Protein AF-A0A6A0AAL6-F1 (afdb_monomer)

InterPro domains:
  IPR002081 Cryptochrome/DNA photolyase class 1 [PTHR11455] (23-142)
  IPR036134 Cryptochrome/DNA photolyase, FAD-binding domain-like superfamily [SSF48173] (30-142)

Structure (mmCIF, N/CA/C/O backbone):
data_AF-A0A6A0AAL6-F1
#
_entry.id   AF-A0A6A0AAL6-F1
#
loop_
_atom_site.group_PDB
_atom_site.id
_atom_site.type_symbol
_atom_site.label_atom_id
_atom_site.label_alt_id
_atom_site.label_comp_id
_atom_site.label_asym_id
_atom_site.label_entity_id
_atom_site.label_seq_id
_atom_site.pdbx_PDB_ins_code
_atom_site.Cartn_x
_atom_site.Cartn_y
_atom_site.Cartn_z
_atom_site.occupancy
_atom_site.B_iso_or_equiv
_atom_site.auth_seq_id
_atom_site.auth_comp_id
_atom_site.auth_asym_id
_atom_site.auth_atom_id
_atom_site.pdbx_PDB_model_num
ATOM 1 N N . LEU A 1 1 ?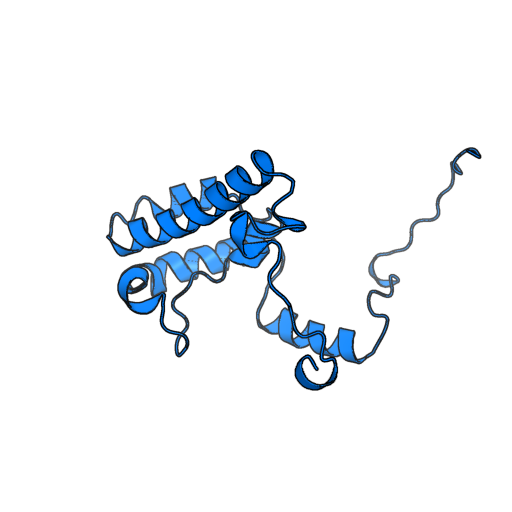 39.805 11.790 -6.075 1.00 61.19 1 LEU A N 1
ATOM 2 C CA . LEU A 1 1 ? 38.652 12.714 -6.169 1.00 61.19 1 LEU A CA 1
ATOM 3 C C . LEU A 1 1 ? 39.117 14.084 -5.698 1.00 61.19 1 LEU A C 1
ATOM 5 O O . LEU A 1 1 ? 39.902 14.106 -4.753 1.00 61.19 1 LEU A O 1
ATOM 9 N N . PRO A 1 2 ? 38.724 15.187 -6.355 1.00 72.94 2 PRO A N 1
ATOM 10 C CA . PRO A 1 2 ? 39.024 16.525 -5.852 1.00 72.94 2 PRO A CA 1
ATOM 11 C C . PRO A 1 2 ? 38.387 16.735 -4.463 1.00 72.94 2 PRO A C 1
ATOM 13 O O . PRO A 1 2 ? 37.376 16.090 -4.164 1.00 72.94 2 PRO A O 1
ATOM 16 N N . PRO A 1 3 ? 38.973 17.589 -3.603 1.00 82.00 3 PRO A N 1
ATOM 17 C CA . PRO A 1 3 ? 38.412 17.885 -2.290 1.00 82.00 3 PRO A CA 1
ATOM 18 C C . PRO A 1 3 ? 37.042 18.555 -2.439 1.00 82.00 3 PRO A C 1
ATOM 20 O O . PRO A 1 3 ? 36.870 19.462 -3.253 1.00 82.00 3 PRO A O 1
ATOM 23 N N . VAL A 1 4 ? 36.062 18.093 -1.660 1.00 81.56 4 VAL A N 1
ATOM 24 C CA . VAL A 1 4 ? 34.729 18.708 -1.601 1.00 81.56 4 VAL A CA 1
ATOM 25 C C . VAL A 1 4 ? 34.876 20.114 -1.013 1.00 81.56 4 VAL A C 1
ATOM 27 O O . VAL A 1 4 ? 35.557 20.288 -0.003 1.00 81.56 4 VAL A O 1
ATOM 30 N N . SER A 1 5 ? 34.268 21.116 -1.658 1.00 82.62 5 SER A N 1
ATOM 31 C CA 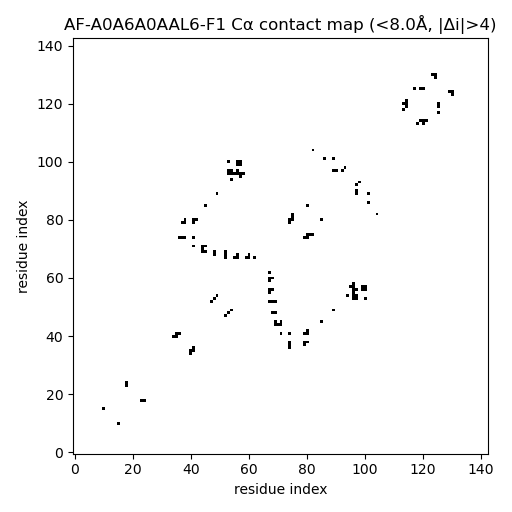. SER A 1 5 ? 34.265 22.500 -1.165 1.00 82.62 5 SER A CA 1
ATOM 32 C C . SER A 1 5 ? 33.698 22.559 0.255 1.00 82.62 5 SER A C 1
ATOM 34 O O . SER A 1 5 ? 32.634 22.004 0.518 1.00 82.62 5 SER A O 1
ATOM 36 N N . LEU A 1 6 ? 34.393 23.255 1.159 1.00 82.94 6 LEU A N 1
ATOM 37 C CA . LEU A 1 6 ? 33.930 23.475 2.535 1.00 82.94 6 LEU A CA 1
ATOM 38 C C . LEU A 1 6 ? 32.773 24.482 2.610 1.00 82.94 6 LEU A C 1
ATOM 40 O O . LEU A 1 6 ? 32.024 24.474 3.581 1.00 82.94 6 LEU A O 1
ATOM 44 N N . ASN A 1 7 ? 32.612 25.311 1.575 1.00 81.88 7 ASN A N 1
ATOM 45 C CA . ASN A 1 7 ? 31.498 26.239 1.440 1.00 81.88 7 ASN A CA 1
ATOM 46 C C . ASN A 1 7 ? 30.557 25.714 0.357 1.00 81.88 7 ASN A C 1
ATOM 48 O O . ASN A 1 7 ? 30.908 25.696 -0.827 1.00 81.88 7 ASN A O 1
ATOM 52 N N . ILE A 1 8 ? 29.387 25.251 0.787 1.00 82.31 8 ILE A N 1
ATOM 53 C CA . ILE A 1 8 ? 28.270 24.878 -0.076 1.00 82.31 8 ILE A CA 1
ATOM 54 C C . ILE A 1 8 ? 27.151 25.864 0.237 1.00 82.31 8 ILE A C 1
ATOM 56 O O . ILE A 1 8 ? 26.665 25.906 1.368 1.00 82.31 8 ILE A O 1
ATOM 60 N N . ASP A 1 9 ? 26.756 26.656 -0.755 1.00 82.00 9 ASP A N 1
ATOM 61 C CA . ASP A 1 9 ? 25.623 27.565 -0.616 1.00 82.00 9 ASP A CA 1
ATOM 62 C C . ASP A 1 9 ? 24.326 26.754 -0.496 1.00 82.00 9 ASP A C 1
ATOM 64 O O . ASP A 1 9 ? 24.049 25.864 -1.306 1.00 82.00 9 ASP A O 1
ATOM 68 N N . SER A 1 10 ? 23.525 27.036 0.533 1.00 83.06 10 SER A N 1
ATOM 69 C CA . SER A 1 10 ? 22.215 26.408 0.694 1.00 83.06 10 SER A CA 1
ATOM 70 C C . SER A 1 10 ? 21.169 27.139 -0.146 1.00 83.06 10 SER A C 1
ATOM 72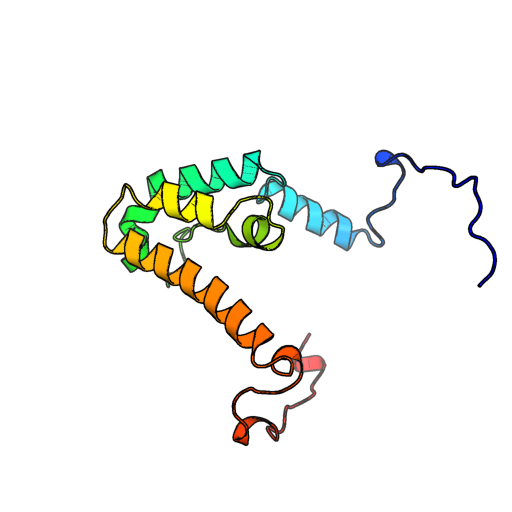 O O . SER A 1 10 ? 21.120 28.368 -0.201 1.00 83.06 10 SER A O 1
ATOM 74 N N . THR A 1 11 ? 20.303 26.371 -0.807 1.00 84.38 11 THR A N 1
ATOM 75 C CA . THR A 1 11 ? 19.142 26.919 -1.515 1.00 84.38 11 THR A CA 1
ATOM 76 C C . THR A 1 11 ? 17.907 26.769 -0.621 1.00 84.38 11 THR A C 1
ATOM 78 O O . THR A 1 11 ? 17.644 25.654 -0.163 1.00 84.38 11 THR A O 1
ATOM 81 N N . PRO A 1 12 ? 17.152 27.851 -0.344 1.00 87.50 12 PRO A N 1
ATOM 82 C CA . PRO A 1 12 ? 15.873 27.771 0.360 1.00 87.50 12 PRO A CA 1
ATOM 83 C C . PRO A 1 12 ? 14.896 26.853 -0.375 1.00 87.50 12 PRO A C 1
ATOM 85 O O . PRO A 1 12 ? 14.861 26.854 -1.607 1.00 87.50 12 PRO A O 1
ATOM 88 N N . LEU A 1 13 ? 14.087 26.097 0.369 1.00 80.69 13 LEU A N 1
ATOM 89 C CA . LEU A 1 13 ? 13.186 25.082 -0.185 1.00 80.69 13 LEU A CA 1
ATOM 90 C C . LEU A 1 13 ? 12.204 25.666 -1.212 1.00 80.69 13 LEU A C 1
ATOM 92 O O . LEU A 1 13 ? 11.869 25.013 -2.195 1.00 80.69 13 LEU A O 1
ATOM 96 N N . GLU A 1 14 ? 11.785 26.913 -0.998 1.00 83.44 14 GLU A N 1
ATOM 97 C CA . GLU A 1 14 ? 10.837 27.648 -1.836 1.00 83.44 14 GLU A CA 1
ATOM 98 C C . GLU A 1 14 ? 11.418 28.022 -3.203 1.00 83.44 14 GLU A C 1
ATOM 100 O O . GLU A 1 14 ? 10.670 28.295 -4.136 1.00 83.44 14 GLU A O 1
ATOM 105 N N . LYS A 1 15 ? 12.751 28.065 -3.321 1.00 83.31 15 LYS A N 1
ATOM 106 C CA . LYS A 1 15 ? 13.457 28.380 -4.570 1.00 83.31 15 LYS A CA 1
ATOM 107 C C . LYS A 1 15 ? 13.841 27.137 -5.366 1.00 83.31 15 LYS A C 1
ATOM 109 O O . LYS A 1 15 ? 14.396 27.272 -6.453 1.00 83.31 15 LYS A O 1
ATOM 114 N N . VAL A 1 16 ? 13.602 25.946 -4.821 1.00 84.81 16 VAL A N 1
ATOM 115 C CA . VAL A 1 16 ? 13.853 24.699 -5.538 1.00 84.81 16 VAL A CA 1
ATOM 116 C C . VAL A 1 16 ? 12.724 24.500 -6.538 1.00 84.81 16 VAL A C 1
ATOM 118 O O . VAL A 1 16 ? 11.566 24.360 -6.150 1.00 84.81 16 VAL A O 1
ATOM 121 N N . ASP A 1 17 ? 13.071 24.488 -7.822 1.00 80.94 17 ASP A N 1
ATOM 122 C CA . ASP A 1 17 ? 12.137 24.079 -8.859 1.00 80.94 17 ASP A CA 1
ATOM 123 C C . ASP A 1 17 ? 12.012 22.553 -8.849 1.00 80.94 17 ASP A C 1
ATOM 125 O O . ASP A 1 17 ? 12.928 21.819 -9.233 1.00 80.94 17 ASP A O 1
ATOM 129 N N . TRP A 1 18 ? 10.887 22.076 -8.324 1.00 79.44 18 TRP A N 1
ATOM 130 C CA . TRP A 1 18 ? 10.582 20.652 -8.224 1.00 79.44 18 TRP A CA 1
ATOM 131 C C . TRP A 1 18 ? 10.015 20.080 -9.527 1.00 79.44 18 TRP A C 1
ATOM 133 O O . TRP A 1 18 ? 9.930 18.856 -9.650 1.00 79.44 18 TRP A O 1
ATOM 143 N N . PHE A 1 19 ? 9.622 20.928 -10.485 1.00 79.44 19 PHE A N 1
ATOM 144 C CA . PHE A 1 19 ? 8.864 20.518 -11.662 1.00 79.44 19 PHE A CA 1
ATOM 145 C C . PHE A 1 19 ? 9.603 20.883 -12.943 1.00 79.44 19 PHE A C 1
ATOM 147 O O . PHE A 1 19 ? 9.921 22.028 -13.214 1.00 79.44 19 PHE A O 1
ATOM 154 N N . GLN A 1 20 ? 9.846 19.885 -13.786 1.00 75.31 20 GLN A N 1
ATOM 155 C CA . GLN A 1 20 ? 10.512 20.092 -15.071 1.00 75.31 20 GLN A CA 1
ATOM 156 C C . GLN A 1 20 ? 9.512 20.435 -16.186 1.00 75.31 20 GLN A C 1
ATOM 158 O O . GLN A 1 20 ? 9.923 20.858 -17.265 1.00 75.31 20 GLN A O 1
ATOM 163 N N . THR A 1 21 ? 8.209 20.223 -15.952 1.00 81.00 21 THR A N 1
ATOM 164 C CA . THR A 1 21 ? 7.130 20.424 -16.934 1.00 81.00 21 THR A CA 1
ATOM 165 C C . THR A 1 21 ? 5.809 20.846 -16.263 1.00 81.00 21 THR A C 1
ATOM 167 O O . THR A 1 21 ? 5.548 20.421 -15.133 1.00 81.00 21 THR A O 1
ATOM 170 N N . PRO A 1 22 ? 4.934 21.610 -16.949 1.00 77.50 22 PRO A N 1
ATOM 171 C CA . PRO A 1 22 ? 3.605 21.974 -16.438 1.00 77.50 22 PRO A CA 1
ATOM 172 C C . PRO A 1 22 ? 2.696 20.767 -16.157 1.00 77.50 22 PRO A C 1
ATOM 174 O O . PRO A 1 22 ? 1.877 20.792 -15.238 1.00 77.50 22 PRO A O 1
ATOM 177 N N . GLU A 1 23 ? 2.839 19.679 -16.918 1.00 77.31 23 GLU A N 1
ATOM 178 C CA . GLU A 1 23 ? 2.067 18.451 -16.711 1.00 77.31 23 GLU A CA 1
ATOM 179 C C . GLU A 1 23 ? 2.404 17.780 -15.370 1.00 77.31 23 GLU A C 1
ATOM 181 O O . GLU A 1 23 ? 1.515 17.248 -14.697 1.00 77.31 23 GLU A O 1
ATOM 186 N N . GLN A 1 24 ? 3.675 17.825 -14.953 1.00 77.31 24 GLN A N 1
ATOM 187 C CA . GLN A 1 24 ? 4.100 17.327 -13.641 1.00 77.31 24 GLN A CA 1
ATOM 188 C C . GLN A 1 24 ? 3.485 18.151 -12.506 1.00 77.31 24 GLN A C 1
ATOM 190 O O . GLN A 1 24 ? 3.013 17.575 -11.525 1.00 77.31 24 GLN A O 1
ATOM 195 N N . GLU A 1 25 ? 3.439 19.475 -12.660 1.00 76.81 25 GLU A N 1
ATOM 196 C CA . GLU A 1 25 ? 2.832 20.378 -11.680 1.00 76.81 25 GLU A CA 1
ATOM 197 C C . GLU A 1 25 ? 1.323 20.106 -11.526 1.00 76.81 25 GLU A C 1
ATOM 199 O O . GLU A 1 25 ? 0.847 19.866 -10.413 1.00 76.81 25 GLU A O 1
ATOM 204 N N . ALA A 1 26 ? 0.582 20.001 -12.636 1.00 76.62 26 ALA A N 1
ATOM 205 C CA . ALA A 1 26 ? -0.854 19.703 -12.621 1.00 76.62 26 ALA A CA 1
ATOM 206 C C . ALA A 1 26 ? -1.181 18.324 -12.012 1.00 76.62 26 ALA A C 1
ATOM 208 O O . ALA A 1 26 ? -2.164 18.163 -11.280 1.00 76.62 26 ALA A O 1
ATOM 209 N N . SER A 1 27 ? -0.347 17.310 -12.273 1.00 75.62 27 SER A N 1
ATOM 210 C CA . SER A 1 27 ? -0.490 15.988 -11.653 1.00 75.62 27 SER A CA 1
ATOM 211 C C . SER A 1 27 ? -0.316 16.044 -10.130 1.00 75.62 27 SER A C 1
ATOM 213 O O . SER A 1 27 ? -0.958 15.280 -9.402 1.00 75.62 27 SER A O 1
ATOM 215 N N . CYS A 1 28 ? 0.540 16.932 -9.625 1.00 78.75 28 CYS A N 1
ATOM 216 C CA . CYS A 1 28 ? 0.762 17.084 -8.193 1.00 78.75 28 CYS A CA 1
ATOM 217 C C . CYS A 1 28 ? -0.442 17.674 -7.456 1.00 78.75 28 CYS A C 1
ATOM 219 O O . CYS A 1 28 ? -0.689 17.278 -6.316 1.00 78.75 28 CYS A O 1
ATOM 221 N N . ASP A 1 29 ? -1.245 18.528 -8.087 1.00 81.06 29 ASP A N 1
ATOM 222 C CA . ASP A 1 29 ? -2.439 19.092 -7.446 1.00 81.06 29 ASP A CA 1
ATOM 223 C C . ASP A 1 29 ? -3.521 18.039 -7.178 1.00 81.06 29 ASP A C 1
ATOM 225 O O . ASP A 1 29 ? -4.102 17.995 -6.090 1.00 81.06 29 ASP A O 1
ATOM 229 N N . GLN A 1 30 ? -3.724 17.103 -8.109 1.00 81.81 30 GLN A N 1
ATOM 230 C CA . GLN A 1 30 ? -4.625 15.963 -7.894 1.00 81.81 30 GLN A CA 1
ATOM 231 C C . GLN A 1 30 ? -4.140 15.053 -6.757 1.00 81.81 30 GLN A C 1
ATOM 233 O O . GLN A 1 30 ? -4.941 14.512 -5.987 1.00 81.81 30 GLN A O 1
ATOM 238 N N . LEU A 1 31 ? -2.820 14.899 -6.616 1.00 85.44 31 LEU A N 1
ATOM 239 C CA . LEU A 1 31 ? -2.231 14.151 -5.509 1.00 85.44 31 LEU A CA 1
ATOM 240 C C . LEU A 1 31 ? -2.428 14.878 -4.175 1.00 85.44 31 LEU A C 1
ATOM 242 O O . LEU A 1 31 ? -2.814 14.230 -3.204 1.00 85.44 31 LEU A O 1
ATOM 246 N N . ARG A 1 32 ? -2.244 16.203 -4.129 1.00 84.75 32 ARG A N 1
ATOM 247 C CA . ARG A 1 32 ? -2.483 17.025 -2.928 1.00 84.75 32 ARG A CA 1
ATOM 248 C C . ARG A 1 32 ? -3.930 16.944 -2.448 1.00 84.75 32 ARG A C 1
ATOM 250 O O . ARG A 1 32 ? -4.168 16.933 -1.246 1.00 84.75 32 ARG A O 1
ATOM 257 N N . PHE A 1 33 ? -4.890 16.839 -3.369 1.00 84.50 33 PHE A N 1
ATOM 258 C CA . PHE A 1 33 ? -6.299 16.671 -3.012 1.00 84.50 33 PHE A CA 1
ATOM 259 C C . PHE A 1 33 ? -6.581 15.333 -2.308 1.00 84.50 33 PHE A C 1
ATOM 261 O O . PHE A 1 33 ? -7.369 15.282 -1.366 1.00 84.50 33 PHE A O 1
ATOM 268 N N . LYS A 1 34 ? -5.949 14.234 -2.748 1.00 84.81 34 LYS A N 1
ATOM 269 C CA . LYS A 1 34 ? -6.205 12.891 -2.191 1.00 84.81 34 LYS A CA 1
ATOM 270 C C . LYS A 1 34 ? -5.304 12.506 -1.020 1.00 84.81 34 LYS A C 1
ATOM 272 O O . LYS A 1 34 ? -5.685 11.644 -0.225 1.00 84.81 34 LYS A O 1
ATOM 277 N N . TRP A 1 35 ? -4.116 13.094 -0.928 1.00 89.31 35 TRP A N 1
ATOM 278 C CA . TRP A 1 35 ? -3.068 12.662 -0.013 1.00 89.31 35 TRP A CA 1
ATOM 279 C C . TRP A 1 35 ? -2.541 13.839 0.797 1.00 89.31 35 TRP A C 1
ATOM 281 O O . TRP A 1 35 ? -2.094 14.837 0.241 1.00 89.31 35 TRP A O 1
ATOM 291 N N . LYS A 1 36 ? -2.511 13.669 2.121 1.00 92.06 36 LYS A N 1
ATOM 292 C CA . LYS A 1 36 ? -1.799 14.552 3.046 1.00 92.06 36 LYS A CA 1
ATOM 293 C C . LYS A 1 36 ? -0.471 13.888 3.441 1.00 92.06 36 LYS A C 1
ATOM 295 O O . LYS A 1 36 ? -0.492 12.919 4.208 1.00 92.06 36 LYS A O 1
ATOM 300 N N . PRO A 1 37 ? 0.684 14.339 2.915 1.00 90.94 37 PRO A N 1
ATOM 301 C CA . PRO A 1 37 ? 1.983 13.805 3.315 1.00 90.94 37 PRO A CA 1
ATOM 302 C C . PRO A 1 37 ? 2.250 14.010 4.814 1.00 90.94 37 PRO A C 1
ATOM 304 O O . PRO A 1 37 ? 1.696 14.912 5.440 1.00 90.94 37 PRO A O 1
ATOM 307 N N . GLY A 1 38 ? 3.132 13.189 5.386 1.00 92.81 38 GLY A N 1
ATOM 308 C CA . GLY A 1 38 ? 3.535 13.299 6.792 1.00 92.81 38 GLY A CA 1
ATOM 309 C C . GLY A 1 38 ? 2.766 12.387 7.755 1.00 92.81 38 GLY A C 1
ATOM 310 O O . GLY A 1 38 ? 1.845 11.662 7.372 1.00 92.81 38 GLY A O 1
ATOM 311 N N . VAL A 1 39 ? 3.215 12.380 9.015 1.00 96.12 39 VAL A N 1
ATOM 312 C CA . VAL A 1 39 ? 2.735 11.459 10.067 1.00 96.12 39 VAL A CA 1
ATOM 313 C C . VAL A 1 39 ? 1.268 11.701 10.387 1.00 96.12 39 VAL A C 1
ATOM 315 O O . VAL A 1 39 ? 0.510 10.747 10.528 1.00 96.12 39 VAL A O 1
ATOM 318 N N . GLU A 1 40 ? 0.856 12.965 10.428 1.00 95.75 40 GLU A N 1
ATOM 319 C CA . GLU A 1 40 ? -0.529 13.347 10.699 1.00 95.75 40 GLU A CA 1
ATOM 320 C C . GLU A 1 40 ? -1.501 12.717 9.699 1.00 95.75 40 GLU A C 1
ATOM 322 O O . GLU A 1 40 ? -2.451 12.055 10.108 1.00 95.75 40 GLU A O 1
ATOM 327 N N . GLY A 1 41 ? -1.228 12.855 8.395 1.00 95.38 41 GLY A N 1
ATOM 328 C CA . GLY A 1 41 ? -2.078 12.278 7.353 1.00 95.38 41 GLY A CA 1
ATOM 329 C C . GLY A 1 41 ? -2.109 10.750 7.402 1.00 95.38 41 GLY A C 1
ATOM 330 O O . GLY A 1 41 ? -3.155 10.144 7.178 1.00 95.38 41 GLY A O 1
ATOM 331 N N . ALA A 1 42 ? -0.989 10.117 7.768 1.00 96.81 42 ALA A N 1
ATOM 332 C CA . ALA A 1 42 ? -0.921 8.668 7.935 1.00 96.81 42 ALA A CA 1
ATOM 333 C C . ALA A 1 42 ? -1.813 8.175 9.085 1.00 96.81 42 ALA A C 1
ATOM 335 O O . ALA A 1 42 ? -2.540 7.191 8.931 1.00 96.81 42 ALA A O 1
ATOM 336 N N . VAL A 1 43 ? -1.750 8.850 10.237 1.00 97.12 43 VAL A N 1
ATOM 337 C CA . VAL A 1 43 ? -2.543 8.505 11.424 1.00 97.12 43 VAL A CA 1
ATOM 338 C C . VAL A 1 43 ? -4.023 8.757 11.160 1.00 97.12 43 VAL A C 1
ATOM 340 O O . VAL A 1 43 ? -4.828 7.860 11.381 1.00 97.12 43 VAL A O 1
ATOM 343 N N . GLU A 1 44 ? -4.382 9.914 10.602 1.00 96.38 44 GLU A N 1
ATOM 344 C CA . GLU A 1 44 ? -5.766 10.249 10.246 1.00 96.38 44 GLU A CA 1
ATOM 345 C C . GLU A 1 44 ? -6.382 9.204 9.301 1.00 96.38 44 GLU A C 1
ATOM 347 O O . GLU A 1 44 ? -7.493 8.712 9.526 1.00 96.38 44 GLU A O 1
ATOM 352 N N . LYS A 1 45 ? -5.630 8.790 8.272 1.00 95.94 45 LYS A N 1
ATOM 353 C CA . LYS A 1 45 ? -6.084 7.765 7.330 1.00 95.94 45 LYS A CA 1
ATOM 354 C C . LYS A 1 45 ? -6.250 6.398 7.996 1.00 95.94 45 LYS A C 1
ATOM 356 O O . LYS A 1 45 ? -7.210 5.688 7.684 1.00 95.94 45 LYS A O 1
ATOM 361 N N . LEU A 1 46 ? -5.348 6.032 8.911 1.00 97.06 46 LEU A N 1
ATOM 362 C CA . LEU A 1 46 ? -5.452 4.794 9.681 1.00 97.06 46 LEU A CA 1
ATOM 363 C C . LEU A 1 46 ? -6.703 4.805 10.567 1.00 97.06 46 LEU A C 1
ATOM 365 O O . LEU A 1 46 ? -7.482 3.860 10.488 1.00 97.06 46 LEU A O 1
ATOM 369 N N . GLU A 1 47 ? -6.932 5.860 11.351 1.00 96.62 47 GLU A N 1
ATOM 370 C CA . GLU A 1 47 ? -8.112 5.969 12.225 1.00 96.62 47 GLU A CA 1
ATOM 371 C C . GLU A 1 47 ? -9.420 5.874 11.448 1.00 96.62 47 GLU A C 1
ATOM 373 O O . GLU A 1 47 ? -10.328 5.129 11.826 1.00 96.62 47 GLU A O 1
ATOM 378 N N . SER A 1 48 ? -9.502 6.600 10.331 1.00 96.25 48 SER A N 1
ATOM 379 C CA . SER A 1 48 ? -10.677 6.583 9.467 1.00 96.25 48 SER A CA 1
ATOM 380 C C . SER A 1 48 ? -10.955 5.177 8.929 1.00 96.25 48 SER A C 1
ATOM 382 O O . SER A 1 48 ? -12.101 4.724 8.932 1.00 96.25 48 SER A O 1
ATOM 384 N N . PHE A 1 49 ? -9.911 4.444 8.529 1.00 96.75 49 PHE A N 1
ATOM 385 C CA . PHE A 1 49 ? -10.051 3.061 8.081 1.00 96.75 49 PHE A CA 1
ATOM 386 C C . PHE A 1 49 ? -10.504 2.124 9.209 1.00 96.75 49 PHE A C 1
ATOM 388 O O . PHE A 1 49 ? -11.473 1.384 9.026 1.00 96.75 49 PHE A O 1
ATOM 395 N N . LEU A 1 50 ? -9.831 2.166 10.365 1.00 96.00 50 LEU A N 1
ATOM 396 C CA . LEU A 1 50 ? -10.130 1.298 11.509 1.00 96.00 50 LEU A CA 1
ATOM 397 C C . LEU A 1 50 ? -11.566 1.490 12.015 1.00 96.00 50 LEU A C 1
ATOM 399 O O . LEU A 1 50 ? -12.212 0.514 12.386 1.00 96.00 50 LEU A O 1
ATOM 403 N N . THR A 1 51 ? -12.064 2.728 11.985 1.00 95.06 51 THR A N 1
ATOM 404 C CA . THR A 1 51 ? -13.402 3.083 12.475 1.00 95.06 51 THR A CA 1
ATOM 405 C C . THR A 1 51 ? -14.502 2.734 11.475 1.00 95.06 51 THR A C 1
ATOM 407 O O . THR A 1 51 ? -15.521 2.165 11.855 1.00 95.06 51 THR A O 1
ATOM 410 N N . ASN A 1 52 ? -14.310 3.061 10.192 1.00 94.62 52 ASN A N 1
ATOM 411 C CA . ASN A 1 52 ? -15.415 3.077 9.227 1.00 94.62 52 ASN A CA 1
ATOM 412 C C . ASN A 1 52 ? -15.441 1.879 8.274 1.00 94.62 52 ASN A C 1
ATOM 414 O O . ASN A 1 52 ? -16.498 1.551 7.743 1.00 94.62 52 ASN A O 1
ATOM 418 N N . ARG A 1 53 ? -14.287 1.260 7.995 1.00 95.00 53 ARG A N 1
ATOM 419 C CA . ARG A 1 53 ? -14.142 0.297 6.885 1.00 95.00 53 ARG A CA 1
ATOM 420 C C . ARG A 1 53 ? -13.588 -1.055 7.296 1.00 95.00 53 ARG A C 1
ATOM 422 O O . ARG A 1 53 ? -13.818 -2.042 6.603 1.00 95.00 53 ARG A O 1
ATOM 429 N N . LEU A 1 54 ? -12.879 -1.127 8.422 1.00 95.56 54 LEU A N 1
ATOM 430 C CA . LEU A 1 54 ? -12.282 -2.376 8.881 1.00 95.56 54 LEU A CA 1
ATOM 431 C C . LEU A 1 54 ? -13.327 -3.476 9.069 1.00 95.56 54 LEU A C 1
ATOM 433 O O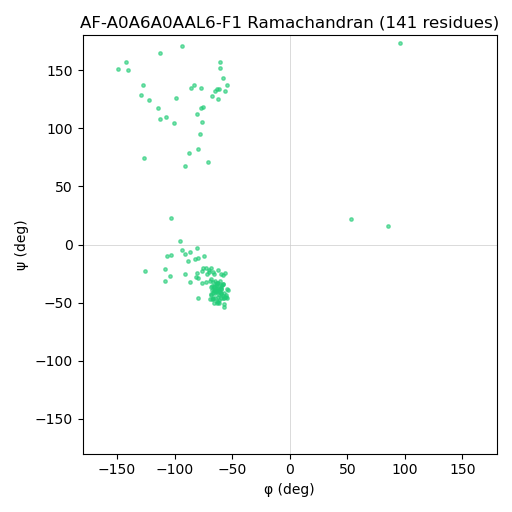 . LEU A 1 54 ? -13.023 -4.627 8.811 1.00 95.56 54 LEU A O 1
ATOM 437 N N . THR A 1 55 ? -14.549 -3.157 9.491 1.00 94.25 55 THR A N 1
ATOM 438 C CA . THR A 1 55 ? -15.594 -4.159 9.745 1.00 94.25 55 THR A CA 1
ATOM 439 C C . THR A 1 55 ? -16.008 -4.923 8.486 1.00 94.25 55 THR A C 1
ATOM 441 O O . THR A 1 55 ? -16.137 -6.144 8.556 1.00 94.25 55 THR A O 1
ATOM 444 N N . SER A 1 56 ? -16.138 -4.257 7.333 1.00 94.44 56 SER A N 1
ATOM 445 C CA . SER A 1 56 ? -16.515 -4.891 6.059 1.00 94.44 56 SER A CA 1
ATOM 446 C C . SER A 1 56 ? -15.326 -5.278 5.171 1.00 94.44 56 SER A C 1
ATOM 448 O O . SER A 1 56 ? -15.523 -5.795 4.070 1.00 94.44 56 SER A O 1
ATOM 450 N N . PHE A 1 57 ? -14.090 -5.072 5.644 1.00 95.56 57 PHE A N 1
ATOM 451 C CA . PHE A 1 57 ? -12.881 -5.256 4.840 1.00 95.56 57 PHE A CA 1
ATOM 452 C C . PHE A 1 57 ? -12.772 -6.653 4.207 1.00 95.56 57 PHE A C 1
ATOM 454 O O . PHE A 1 57 ? -12.473 -6.741 3.021 1.00 95.56 57 PHE A O 1
ATOM 461 N N . GLU A 1 58 ? -13.068 -7.733 4.940 1.00 95.56 58 GLU A N 1
ATOM 462 C CA . GLU A 1 58 ? -13.036 -9.107 4.400 1.00 95.56 58 GLU A CA 1
ATOM 463 C C . GLU A 1 58 ? -13.910 -9.257 3.141 1.00 95.56 58 GLU A C 1
ATOM 465 O O . GLU A 1 58 ? -13.464 -9.791 2.125 1.00 95.56 58 GLU A O 1
ATOM 470 N N . ALA A 1 59 ? -15.136 -8.728 3.182 1.00 94.88 59 ALA A N 1
ATOM 471 C CA . ALA A 1 59 ? -16.109 -8.857 2.100 1.00 94.88 59 ALA A CA 1
ATOM 472 C C . ALA A 1 59 ? -15.862 -7.883 0.935 1.00 94.88 59 ALA A C 1
ATOM 474 O O . ALA A 1 59 ? -16.224 -8.169 -0.210 1.00 94.88 59 ALA A O 1
ATOM 475 N N . ASP A 1 60 ? -15.274 -6.719 1.217 1.00 95.44 60 ASP A N 1
ATOM 476 C CA . ASP A 1 60 ? -15.172 -5.621 0.256 1.00 95.44 60 ASP A CA 1
ATOM 477 C C . ASP A 1 60 ? -13.758 -5.411 -0.313 1.00 95.44 60 ASP A C 1
ATOM 479 O O . ASP A 1 60 ? -13.611 -4.671 -1.286 1.00 95.44 60 ASP A O 1
ATOM 483 N N . ARG A 1 61 ? -12.709 -6.060 0.220 1.00 92.69 61 ARG A N 1
ATOM 484 C CA . ARG A 1 61 ? -11.304 -5.815 -0.184 1.00 92.69 61 ARG A CA 1
ATOM 485 C C . ARG A 1 61 ? -11.002 -6.037 -1.666 1.00 92.69 61 ARG A C 1
ATOM 487 O O . ARG A 1 61 ? -10.055 -5.453 -2.180 1.00 92.69 61 ARG A O 1
ATOM 494 N N . ALA A 1 62 ? -11.770 -6.894 -2.338 1.00 93.88 62 ALA A N 1
ATOM 495 C CA . ALA A 1 62 ? -11.614 -7.183 -3.765 1.00 93.88 62 ALA A CA 1
ATOM 496 C C . ALA A 1 62 ? -12.458 -6.266 -4.669 1.00 93.88 62 ALA A C 1
ATOM 498 O O . ALA A 1 62 ? -12.327 -6.317 -5.891 1.00 93.88 62 ALA A O 1
ATOM 499 N N . LYS A 1 63 ? -13.347 -5.451 -4.091 1.00 94.56 63 LYS A N 1
ATOM 500 C CA . LYS A 1 63 ? -14.251 -4.580 -4.843 1.00 94.56 63 LYS A CA 1
ATOM 501 C C . LYS A 1 63 ? -13.562 -3.257 -5.170 1.00 94.56 63 LYS A C 1
ATOM 503 O O . LYS A 1 63 ? -12.938 -2.651 -4.306 1.00 94.56 63 LYS A O 1
ATOM 508 N N . VAL A 1 64 ? -13.706 -2.812 -6.417 1.00 92.31 64 VAL A N 1
ATOM 509 C CA . VAL A 1 64 ? -13.086 -1.579 -6.944 1.00 92.31 64 VAL A CA 1
ATOM 510 C C . VAL A 1 64 ? -14.065 -0.406 -7.055 1.00 92.31 64 VAL A C 1
ATOM 512 O O . VAL A 1 64 ? -13.650 0.717 -7.317 1.00 92.31 64 VAL A O 1
ATOM 515 N N . ASP A 1 65 ? -15.361 -0.656 -6.857 1.00 94.69 65 ASP A N 1
ATOM 516 C CA . ASP A 1 65 ? -16.447 0.327 -6.980 1.00 94.69 65 ASP A CA 1
ATOM 517 C C . ASP A 1 65 ? -16.588 1.239 -5.752 1.00 94.69 65 ASP A C 1
ATOM 519 O O . ASP A 1 65 ? -17.315 2.230 -5.789 1.00 94.69 65 ASP A O 1
ATOM 523 N N . ARG A 1 66 ? -15.915 0.901 -4.649 1.00 90.38 66 ARG A N 1
ATOM 524 C CA . ARG A 1 66 ? -16.053 1.568 -3.355 1.00 90.38 66 ARG A CA 1
ATOM 525 C C . ARG A 1 66 ? -14.718 1.680 -2.644 1.00 90.38 66 ARG A C 1
ATOM 527 O O . ARG A 1 66 ? -13.807 0.884 -2.856 1.00 90.38 66 ARG A O 1
ATOM 534 N N . ASP A 1 67 ? -14.632 2.642 -1.735 1.00 90.06 67 ASP A N 1
ATOM 535 C CA . ASP A 1 67 ? -13.477 2.754 -0.858 1.00 90.06 67 ASP A CA 1
ATOM 536 C C . ASP A 1 67 ? -13.582 1.710 0.259 1.00 90.06 67 ASP A C 1
ATOM 538 O O . ASP A 1 67 ? -14.274 1.923 1.251 1.00 90.06 67 ASP A O 1
ATOM 542 N N . SER A 1 68 ? -12.945 0.557 0.064 1.00 91.50 68 SER A N 1
ATOM 543 C CA . SER A 1 68 ? -12.942 -0.559 1.019 1.00 91.50 68 SER A CA 1
ATOM 544 C C . SER A 1 68 ? -11.599 -0.756 1.720 1.00 91.50 68 SER A C 1
ATOM 546 O O . SER A 1 68 ? -11.541 -1.347 2.795 1.00 91.50 68 SER A O 1
ATOM 548 N N . THR A 1 69 ? -10.504 -0.253 1.148 1.00 95.00 69 THR A N 1
ATOM 549 C CA . THR A 1 69 ? -9.147 -0.513 1.646 1.00 95.00 69 THR A CA 1
ATOM 550 C C . THR A 1 69 ? -8.657 0.575 2.607 1.00 95.00 69 THR A C 1
ATOM 552 O O . THR A 1 69 ? -9.273 1.629 2.789 1.00 95.00 69 THR A O 1
ATOM 555 N N . SER A 1 70 ? -7.516 0.335 3.259 1.00 95.06 70 SER A N 1
ATOM 556 C CA . SER A 1 70 ? -6.896 1.345 4.123 1.00 95.06 70 SER A CA 1
ATOM 557 C C . SER A 1 70 ? -6.281 2.499 3.335 1.00 95.06 70 SER A C 1
ATOM 559 O O . SER A 1 70 ? -6.160 3.602 3.861 1.00 95.06 70 SER A O 1
ATOM 561 N N . GLN A 1 71 ? -5.894 2.250 2.078 1.00 94.44 71 GLN A N 1
ATOM 562 C CA . GLN A 1 71 ? -5.123 3.172 1.242 1.00 94.44 71 GLN A CA 1
ATOM 563 C C . GLN A 1 71 ? -3.823 3.659 1.916 1.00 94.44 71 GLN A C 1
ATOM 565 O O . GLN A 1 71 ? -3.285 4.691 1.548 1.00 94.44 71 GLN A O 1
ATOM 570 N N . LEU A 1 72 ? -3.283 2.928 2.898 1.00 95.81 72 LEU A N 1
ATOM 571 C CA . LEU A 1 72 ? -2.113 3.366 3.674 1.00 95.81 72 LEU A CA 1
ATOM 572 C C . LEU A 1 72 ? -0.760 3.133 2.980 1.00 95.81 72 LEU A C 1
ATOM 574 O O . LEU A 1 72 ? 0.283 3.493 3.532 1.00 95.81 72 LEU A O 1
ATOM 578 N N . SER A 1 73 ? -0.748 2.515 1.796 1.00 95.44 73 SER A N 1
ATOM 579 C CA . SER A 1 73 ? 0.485 2.078 1.134 1.00 95.44 73 SER A CA 1
ATOM 580 C C . SER A 1 73 ? 1.531 3.185 0.930 1.00 95.44 73 SER A C 1
ATOM 582 O O . SER A 1 73 ? 2.701 2.877 1.171 1.00 95.44 73 SER A O 1
ATOM 584 N N . PRO A 1 74 ? 1.196 4.456 0.601 1.00 94.81 74 PRO A N 1
ATOM 585 C CA . PRO A 1 74 ? 2.222 5.483 0.403 1.00 94.81 74 PRO A CA 1
ATOM 586 C C . PRO A 1 74 ? 2.975 5.822 1.696 1.00 94.81 74 PRO A C 1
ATOM 588 O O . PRO A 1 74 ? 4.206 5.828 1.716 1.00 94.81 74 PRO A O 1
ATOM 591 N N . TRP A 1 75 ? 2.258 6.014 2.810 1.00 96.31 75 TRP A N 1
ATOM 592 C CA . TRP A 1 75 ? 2.882 6.316 4.105 1.00 96.31 75 TRP A CA 1
ATOM 593 C C . TRP A 1 75 ? 3.681 5.131 4.659 1.00 96.31 75 TRP A C 1
ATOM 595 O O . TRP A 1 75 ? 4.735 5.323 5.266 1.00 96.31 75 TRP A O 1
ATOM 605 N N . ILE A 1 76 ? 3.213 3.899 4.430 1.00 96.44 76 ILE A N 1
ATOM 606 C CA . ILE A 1 76 ? 3.925 2.673 4.823 1.00 96.44 76 ILE A CA 1
ATOM 607 C C . ILE A 1 76 ? 5.206 2.472 3.998 1.00 96.44 76 ILE A C 1
ATOM 609 O O . ILE A 1 76 ? 6.197 1.942 4.513 1.00 96.44 76 ILE A O 1
ATOM 613 N N . HIS A 1 77 ? 5.185 2.833 2.713 1.00 94.50 77 HIS A N 1
ATOM 614 C CA . HIS A 1 77 ? 6.340 2.715 1.827 1.00 94.50 77 HIS A CA 1
ATOM 615 C C . HIS A 1 77 ? 7.460 3.674 2.243 1.00 94.50 77 HIS A C 1
ATOM 617 O O . HIS A 1 77 ? 8.599 3.239 2.397 1.00 94.50 77 HIS A O 1
ATOM 623 N N . ILE A 1 78 ? 7.112 4.937 2.508 1.00 94.62 78 ILE A N 1
ATOM 624 C CA . ILE A 1 78 ? 8.054 5.976 2.958 1.00 94.62 78 ILE A CA 1
ATOM 625 C C . ILE A 1 78 ? 8.532 5.721 4.400 1.00 94.62 78 ILE A C 1
ATOM 627 O O . ILE A 1 78 ? 9.610 6.158 4.789 1.00 94.62 78 ILE A O 1
ATOM 631 N N . GLY A 1 79 ? 7.754 4.988 5.202 1.00 95.12 79 GLY A N 1
ATOM 632 C CA . GLY A 1 79 ? 8.071 4.722 6.609 1.00 95.12 79 GLY A CA 1
ATOM 633 C C . GLY A 1 79 ? 7.608 5.829 7.556 1.00 95.12 79 GLY A C 1
ATOM 634 O O . GLY A 1 79 ? 8.022 5.875 8.710 1.00 95.12 79 GLY A O 1
ATOM 635 N N . THR A 1 80 ? 6.714 6.700 7.088 1.00 96.62 80 THR A N 1
ATOM 636 C CA . THR A 1 80 ? 6.091 7.760 7.886 1.00 96.62 80 THR A CA 1
ATOM 637 C C . THR A 1 80 ? 5.195 7.199 8.997 1.00 96.62 80 THR A C 1
ATOM 639 O O . THR A 1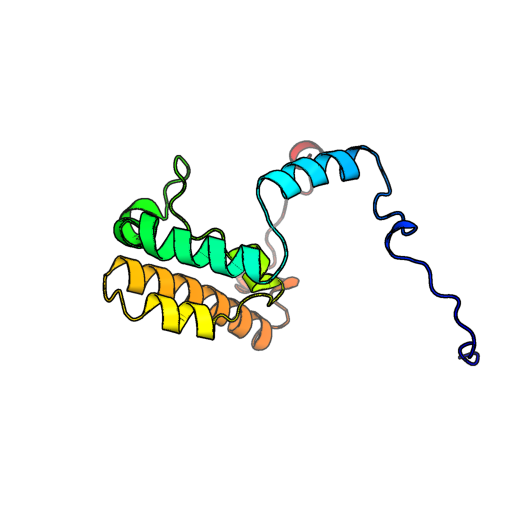 80 ? 4.993 7.841 10.022 1.00 96.62 80 THR A O 1
ATOM 642 N N . ILE A 1 81 ? 4.681 5.979 8.818 1.00 97.25 81 ILE A N 1
ATOM 643 C CA . ILE A 1 81 ? 3.968 5.222 9.847 1.00 97.25 81 ILE A CA 1
ATOM 644 C C . ILE A 1 81 ? 4.580 3.829 9.997 1.00 97.25 81 ILE A C 1
ATOM 646 O O . ILE A 1 81 ? 4.911 3.157 9.019 1.00 97.25 81 ILE A O 1
ATOM 650 N N . SER A 1 82 ? 4.735 3.380 11.242 1.00 95.94 82 SER A N 1
ATOM 651 C CA . SER A 1 82 ? 5.293 2.061 11.536 1.00 95.94 82 SER A CA 1
ATOM 652 C C . SER A 1 82 ? 4.260 0.956 11.299 1.00 95.94 82 SER A C 1
ATOM 654 O O . SER A 1 82 ? 3.137 1.027 11.796 1.00 95.94 82 SER A O 1
ATOM 656 N N . VAL A 1 83 ? 4.663 -0.129 10.631 1.00 95.88 83 VAL A N 1
ATOM 657 C CA . VAL A 1 83 ? 3.825 -1.337 10.485 1.00 95.88 83 VAL A CA 1
ATOM 658 C C . VAL A 1 83 ? 3.471 -1.931 11.850 1.00 95.88 83 VAL A C 1
ATOM 660 O O . VAL A 1 83 ? 2.333 -2.331 12.076 1.00 95.88 83 VAL A O 1
ATOM 663 N N . ARG A 1 84 ? 4.413 -1.906 12.804 1.00 96.19 84 ARG A N 1
ATOM 664 C CA . ARG A 1 84 ? 4.169 -2.342 14.187 1.00 96.19 84 ARG A CA 1
ATOM 665 C C . ARG A 1 84 ? 3.090 -1.494 14.858 1.00 96.19 84 ARG A C 1
ATOM 667 O O . ARG A 1 84 ? 2.253 -2.030 15.574 1.00 96.19 84 ARG A O 1
ATOM 674 N N . TYR A 1 85 ? 3.100 -0.183 14.618 1.00 96.81 85 TYR A N 1
ATOM 675 C CA . TYR A 1 85 ? 2.062 0.710 15.127 1.00 96.81 85 TYR A CA 1
ATOM 676 C C . TYR A 1 85 ? 0.693 0.336 14.547 1.00 96.81 85 TYR A C 1
ATOM 678 O O . TYR A 1 85 ? -0.233 0.099 15.312 1.00 96.81 85 TYR A O 1
ATOM 686 N N . ILE A 1 86 ? 0.587 0.171 13.223 1.00 96.81 86 ILE A N 1
ATOM 687 C CA . ILE A 1 86 ? -0.657 -0.260 12.560 1.00 96.81 86 ILE A CA 1
ATOM 688 C C . ILE A 1 86 ? -1.169 -1.583 13.147 1.00 96.81 86 ILE A C 1
ATOM 690 O O . ILE A 1 86 ? -2.353 -1.692 13.463 1.00 96.81 86 ILE A O 1
ATOM 694 N N . PHE A 1 87 ? -0.280 -2.562 13.345 1.00 95.69 87 PHE A N 1
ATOM 695 C CA . PHE A 1 87 ? -0.621 -3.859 13.930 1.00 95.69 87 PHE A CA 1
ATOM 696 C C . PHE A 1 87 ? -1.265 -3.709 15.315 1.00 95.69 87 PHE A C 1
ATOM 698 O O . PHE A 1 87 ? -2.373 -4.193 15.534 1.00 95.69 87 PHE A O 1
ATOM 705 N N . TYR A 1 88 ? -0.612 -2.989 16.235 1.00 95.62 88 TYR A N 1
ATOM 706 C CA . TYR A 1 88 ? -1.147 -2.783 17.585 1.00 95.62 88 TYR A CA 1
ATOM 707 C C . TYR A 1 88 ? -2.441 -1.972 17.600 1.00 95.62 88 TYR A C 1
ATOM 709 O O . TYR A 1 88 ? -3.283 -2.200 18.463 1.00 95.62 88 TYR A O 1
ATOM 717 N N . ARG A 1 89 ? -2.620 -1.042 16.657 1.00 95.75 89 ARG A N 1
ATOM 718 C CA . ARG A 1 89 ? -3.852 -0.252 16.549 1.00 95.75 89 ARG A CA 1
ATOM 719 C C . ARG A 1 89 ? -5.035 -1.060 16.019 1.00 95.75 89 ARG A C 1
ATOM 721 O O . ARG A 1 89 ? -6.155 -0.799 16.439 1.00 95.75 89 ARG A O 1
ATOM 728 N N . ALA A 1 90 ? -4.800 -2.040 15.149 1.00 93.38 90 ALA A N 1
ATOM 729 C CA . ALA A 1 90 ? -5.849 -2.919 14.629 1.00 93.38 90 ALA A CA 1
ATOM 730 C C . ALA A 1 90 ? -6.215 -4.066 15.593 1.00 93.38 90 ALA A C 1
ATOM 732 O O . ALA A 1 90 ? -7.353 -4.534 15.590 1.00 93.38 90 ALA A O 1
ATOM 733 N N . LEU A 1 91 ? -5.270 -4.501 16.437 1.00 88.75 91 LEU A N 1
ATOM 734 C CA . LEU A 1 91 ? -5.408 -5.671 17.312 1.00 88.75 91 LEU A CA 1
ATOM 735 C C . LEU A 1 91 ? -6.648 -5.683 18.235 1.00 88.75 91 LEU A C 1
ATOM 737 O O . LEU A 1 91 ? -7.227 -6.758 18.382 1.00 88.75 91 LEU A O 1
ATOM 741 N N . PRO A 1 92 ? -7.097 -4.560 18.841 1.00 88.31 92 PRO A N 1
ATOM 742 C CA . PRO A 1 92 ? -8.286 -4.555 19.701 1.00 88.31 92 PRO A CA 1
ATOM 743 C C . PRO A 1 92 ? -9.568 -5.009 18.988 1.00 88.31 92 PRO A C 1
ATOM 745 O O . PRO A 1 92 ? -10.483 -5.528 19.622 1.00 88.31 92 PRO A O 1
ATOM 748 N N . SER A 1 93 ? -9.628 -4.860 17.665 1.00 78.81 93 SER A N 1
ATOM 749 C CA . SER A 1 93 ? -10.773 -5.232 16.836 1.00 78.81 93 SER A CA 1
ATOM 750 C C . SER A 1 93 ? -10.635 -6.672 16.340 1.00 78.81 93 SER A C 1
ATOM 752 O O . SER A 1 93 ? -10.441 -6.881 15.148 1.00 78.81 93 SER A O 1
ATOM 754 N N . ILE A 1 94 ? -10.705 -7.678 17.223 1.00 75.88 94 ILE A N 1
ATOM 755 C CA . ILE A 1 94 ? -10.502 -9.106 16.877 1.00 75.88 94 ILE A CA 1
ATOM 756 C C . ILE A 1 94 ? -11.685 -9.657 16.052 1.00 75.88 94 ILE A C 1
ATOM 758 O O . ILE A 1 94 ? -12.494 -10.459 16.513 1.00 75.88 94 ILE A O 1
ATOM 762 N N . THR A 1 95 ? -11.784 -9.221 14.800 1.00 91.44 95 THR A N 1
ATOM 763 C CA . THR A 1 95 ? -12.755 -9.665 13.795 1.00 91.44 95 THR A CA 1
ATOM 764 C C . THR A 1 95 ? -12.042 -10.412 12.667 1.00 91.44 95 THR A C 1
ATOM 766 O O . THR A 1 95 ? -10.819 -10.320 12.523 1.00 91.44 95 THR A O 1
ATOM 769 N N . ASN A 1 96 ? -12.786 -11.153 11.842 1.00 92.88 96 ASN A N 1
ATOM 770 C CA . ASN A 1 96 ? -12.214 -11.795 10.652 1.00 92.88 96 ASN A CA 1
ATOM 771 C C . ASN A 1 96 ? -11.615 -10.760 9.696 1.00 92.88 96 ASN A C 1
ATOM 773 O O . ASN A 1 96 ? -10.474 -10.908 9.272 1.00 92.88 96 ASN A O 1
ATOM 777 N N . SER A 1 97 ? -12.308 -9.642 9.490 1.00 94.94 97 SER A N 1
ATOM 778 C CA . SER A 1 97 ? -11.802 -8.522 8.702 1.00 94.94 97 SER A CA 1
ATOM 779 C C . SER A 1 97 ? -10.487 -7.934 9.230 1.00 94.94 97 SER A C 1
ATOM 781 O O . SER A 1 97 ? -9.625 -7.554 8.438 1.00 94.94 97 SER A O 1
ATOM 783 N N . CYS A 1 98 ? -10.274 -7.906 10.551 1.00 95.12 98 CYS A N 1
ATOM 784 C CA . CYS A 1 98 ? -8.980 -7.529 11.120 1.00 95.12 98 CYS A CA 1
ATOM 785 C C . CYS A 1 98 ? -7.890 -8.562 10.827 1.00 95.12 98 CYS A C 1
ATOM 787 O O . CYS A 1 98 ? -6.796 -8.185 10.410 1.00 95.12 98 CYS A O 1
ATOM 789 N N . LYS A 1 99 ? -8.182 -9.861 10.966 1.00 95.12 99 LYS A N 1
ATOM 790 C CA . LYS A 1 99 ? -7.235 -10.926 10.591 1.00 95.12 99 LYS A CA 1
ATOM 791 C C . LYS A 1 99 ? -6.843 -10.823 9.116 1.00 95.12 99 LYS A C 1
ATOM 793 O O . LYS A 1 99 ? -5.654 -10.870 8.810 1.00 95.12 99 LYS A O 1
ATOM 798 N N . ASP A 1 100 ? -7.813 -10.602 8.233 1.00 95.25 100 ASP A N 1
ATOM 799 C CA . ASP A 1 100 ? -7.593 -10.394 6.799 1.00 95.25 100 ASP A CA 1
ATOM 800 C C . ASP A 1 100 ? -6.733 -9.154 6.531 1.00 95.25 100 ASP A C 1
ATOM 802 O O . ASP A 1 100 ? -5.792 -9.204 5.736 1.00 95.25 100 ASP A O 1
ATOM 806 N N . PHE A 1 101 ? -7.001 -8.041 7.221 1.00 96.25 101 PHE A N 1
ATOM 807 C CA . PHE A 1 101 ? -6.200 -6.822 7.115 1.00 96.25 101 PHE A CA 1
ATOM 808 C C . PHE A 1 101 ? -4.751 -7.035 7.578 1.00 96.25 101 PHE A C 1
ATOM 810 O O . PHE A 1 101 ? -3.810 -6.637 6.887 1.00 96.25 101 PHE A O 1
ATOM 817 N N . LEU A 1 102 ? -4.548 -7.713 8.709 1.00 95.12 102 LEU A N 1
ATOM 818 C CA . LEU A 1 102 ? -3.218 -8.055 9.213 1.00 95.12 102 LEU A CA 1
ATOM 819 C C . LEU A 1 102 ? -2.498 -9.057 8.300 1.00 95.12 102 LEU A C 1
ATOM 821 O O . LEU A 1 102 ? -1.284 -8.957 8.129 1.00 95.12 102 LEU A O 1
ATOM 825 N N . GLN A 1 103 ? -3.225 -9.962 7.640 1.00 95.56 103 GLN A N 1
ATOM 826 C CA . GLN A 1 103 ? -2.659 -10.831 6.609 1.00 95.56 103 GLN A CA 1
ATOM 827 C C . GLN A 1 103 ? -2.141 -10.019 5.412 1.00 95.56 103 GLN A C 1
ATOM 829 O O . GLN A 1 103 ? -1.058 -10.319 4.907 1.00 95.56 103 GLN A O 1
ATOM 834 N N . GLN A 1 104 ? -2.836 -8.947 5.001 1.00 96.00 104 GLN A N 1
ATOM 835 C CA . GLN A 1 104 ? -2.321 -8.044 3.960 1.00 96.00 104 GLN A CA 1
ATOM 836 C C . GLN A 1 104 ? -1.001 -7.377 4.369 1.00 96.00 104 GLN A C 1
ATOM 838 O O . GLN A 1 104 ? -0.090 -7.249 3.550 1.00 96.00 104 GLN A O 1
ATOM 843 N N . MET A 1 105 ? -0.856 -7.007 5.644 1.00 95.19 105 MET A N 1
ATOM 844 C CA . MET A 1 105 ? 0.427 -6.526 6.173 1.00 95.19 105 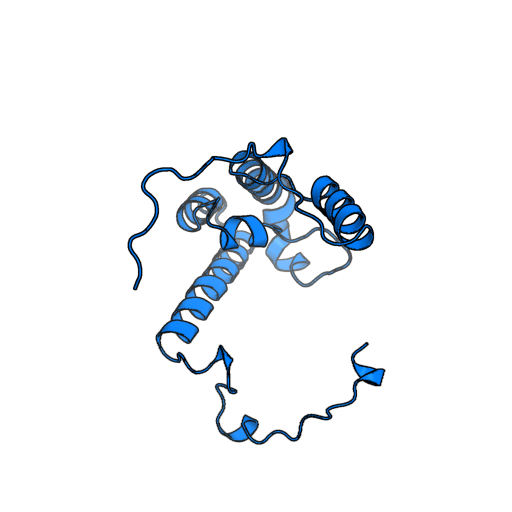MET A CA 1
ATOM 845 C C . MET A 1 105 ? 1.492 -7.631 6.156 1.00 95.19 105 MET A C 1
ATOM 847 O O . MET A 1 105 ? 2.648 -7.368 5.832 1.00 95.19 105 MET A O 1
ATOM 851 N N . GLY A 1 106 ? 1.102 -8.880 6.413 1.00 96.12 106 GLY A N 1
ATOM 852 C CA . GLY A 1 106 ? 1.964 -10.051 6.251 1.00 96.12 106 GLY A CA 1
ATOM 853 C C . GLY A 1 106 ? 2.517 -10.195 4.830 1.00 96.12 106 GLY A C 1
ATOM 854 O O . GLY A 1 106 ? 3.711 -10.440 4.672 1.00 96.12 106 GLY A O 1
ATOM 855 N N . TYR A 1 107 ? 1.707 -9.960 3.791 1.00 96.44 107 TYR A N 1
ATOM 856 C CA . TYR A 1 107 ? 2.191 -9.995 2.403 1.00 96.44 107 TYR A CA 1
ATOM 857 C C . TYR A 1 107 ? 3.258 -8.937 2.109 1.00 96.44 107 TYR A C 1
ATOM 859 O O . TYR A 1 107 ? 4.188 -9.209 1.347 1.00 96.44 107 TYR A O 1
ATOM 867 N N . ARG A 1 108 ? 3.193 -7.760 2.746 1.00 96.25 108 ARG A N 1
ATOM 868 C CA . ARG A 1 108 ? 4.265 -6.758 2.657 1.00 96.25 108 ARG A CA 1
ATOM 869 C C . ARG A 1 108 ? 5.578 -7.307 3.216 1.00 96.25 108 ARG A C 1
ATOM 871 O O . ARG A 1 108 ? 6.607 -7.206 2.549 1.00 96.25 108 ARG A O 1
ATOM 878 N N . GLU A 1 109 ? 5.556 -7.876 4.421 1.00 96.50 109 GLU A N 1
ATOM 879 C CA . GLU A 1 109 ? 6.760 -8.446 5.042 1.00 96.50 109 GLU A CA 1
ATOM 880 C C . GLU A 1 109 ? 7.287 -9.642 4.246 1.00 96.50 109 GLU A C 1
ATOM 882 O O . GLU A 1 109 ? 8.492 -9.762 4.026 1.00 96.50 109 GLU A O 1
ATOM 887 N N . TYR A 1 110 ? 6.388 -10.472 3.717 1.00 97.31 110 TYR A N 1
ATOM 888 C CA . TYR A 1 110 ? 6.750 -11.592 2.860 1.00 97.31 110 TYR A CA 1
ATOM 889 C C . TYR A 1 110 ? 7.400 -11.136 1.548 1.00 97.31 110 TYR A C 1
ATOM 891 O O . TYR A 1 110 ? 8.407 -11.701 1.134 1.00 97.31 110 TYR A O 1
ATOM 899 N N . SER A 1 111 ? 6.907 -10.063 0.924 1.00 95.50 111 SER A N 1
ATOM 900 C CA . SER A 1 111 ? 7.554 -9.486 -0.259 1.00 95.50 111 SER A CA 1
ATOM 901 C C . SER A 1 111 ? 8.982 -9.022 0.043 1.00 95.50 111 SER A C 1
ATOM 903 O O . SER A 1 111 ? 9.874 -9.266 -0.766 1.00 95.50 111 SER A O 1
ATOM 905 N N . ARG A 1 112 ? 9.228 -8.400 1.206 1.00 95.19 112 ARG A N 1
ATOM 906 C CA . ARG A 1 112 ? 10.588 -8.003 1.619 1.00 95.19 112 ARG A CA 1
ATOM 907 C C . ARG A 1 112 ? 11.468 -9.221 1.884 1.00 95.19 112 ARG A C 1
ATOM 909 O O . ARG A 1 112 ? 12.622 -9.240 1.464 1.00 95.19 112 ARG A O 1
ATOM 916 N N . TYR A 1 113 ? 10.914 -10.243 2.536 1.00 97.44 113 TYR A N 1
ATOM 917 C CA . TYR A 1 113 ? 11.581 -11.522 2.754 1.00 97.44 113 TYR A CA 1
ATOM 918 C C . TYR A 1 113 ? 12.014 -12.157 1.426 1.00 97.44 113 TYR A C 1
ATOM 920 O O . TYR A 1 113 ? 13.166 -12.571 1.302 1.00 97.44 113 TYR A O 1
ATOM 928 N N . LEU A 1 114 ? 11.135 -12.176 0.418 1.00 96.94 114 LEU A N 1
ATOM 929 C CA . LEU A 1 114 ? 11.454 -12.694 -0.911 1.00 96.94 114 LEU A CA 1
ATOM 930 C C . LEU A 1 114 ? 12.580 -11.903 -1.575 1.00 96.94 114 LEU A C 1
ATOM 932 O O . LEU A 1 114 ? 13.526 -12.512 -2.056 1.00 96.94 114 LEU A O 1
ATOM 936 N N . SER A 1 115 ? 12.524 -10.571 -1.570 1.00 95.56 115 SER A N 1
ATOM 937 C CA . SER A 1 115 ? 13.586 -9.743 -2.157 1.00 95.56 115 SER A CA 1
ATOM 938 C C . SER A 1 115 ? 14.935 -9.916 -1.458 1.00 95.56 115 SER A C 1
ATOM 940 O O . SER A 1 115 ? 15.970 -9.862 -2.113 1.00 95.56 115 SER A O 1
ATOM 942 N N . PHE A 1 116 ? 14.936 -10.154 -0.145 1.00 96.94 116 PHE A N 1
ATOM 943 C CA . PHE A 1 116 ? 16.161 -10.422 0.605 1.00 96.94 116 PHE A CA 1
ATOM 944 C C . PHE A 1 116 ? 16.775 -11.787 0.254 1.00 96.94 116 PHE A C 1
ATOM 946 O O . PHE A 1 116 ? 17.974 -11.875 0.006 1.00 96.94 116 PHE A O 1
ATOM 953 N N . HIS A 1 117 ? 15.965 -12.850 0.204 1.00 97.75 117 HIS A N 1
ATOM 954 C CA . HIS A 1 117 ? 16.450 -14.212 -0.068 1.00 97.75 117 HIS 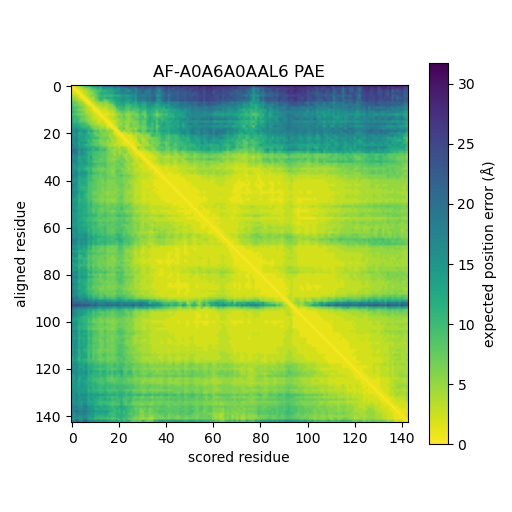A CA 1
ATOM 955 C C . HIS A 1 117 ? 16.680 -14.486 -1.559 1.00 97.75 117 HIS A C 1
ATOM 957 O O . HIS A 1 117 ? 17.500 -15.330 -1.918 1.00 97.75 117 HIS A O 1
ATOM 963 N N . PHE A 1 118 ? 15.989 -13.756 -2.435 1.00 96.94 118 PHE A N 1
ATOM 964 C CA . PHE A 1 118 ? 16.105 -13.850 -3.886 1.00 96.94 118 PHE A CA 1
ATOM 965 C C . PHE A 1 118 ? 16.377 -12.462 -4.491 1.00 96.94 118 PHE A C 1
ATOM 967 O O . PHE A 1 118 ? 15.494 -11.896 -5.140 1.00 96.94 118 PHE A O 1
ATOM 974 N N . PRO A 1 119 ? 17.603 -11.914 -4.353 1.00 96.00 119 PRO A N 1
ATOM 975 C CA . PRO A 1 119 ? 17.938 -10.575 -4.854 1.00 96.00 119 PRO A CA 1
ATOM 976 C C . PRO A 1 119 ? 17.672 -10.377 -6.353 1.00 96.00 119 PRO A C 1
ATOM 978 O O . PRO A 1 119 ? 17.433 -9.265 -6.802 1.00 96.00 119 PRO A O 1
ATOM 981 N N . PHE A 1 120 ? 17.665 -11.461 -7.133 1.00 95.44 120 PHE A N 1
ATOM 982 C CA . PHE A 1 120 ? 17.413 -11.425 -8.572 1.00 95.44 120 PHE A CA 1
ATOM 983 C C . PHE A 1 120 ? 15.944 -11.188 -8.962 1.00 95.44 120 PHE A C 1
ATOM 985 O O . PHE A 1 120 ? 15.665 -11.011 -10.148 1.00 95.44 120 PHE A O 1
ATOM 992 N N . ILE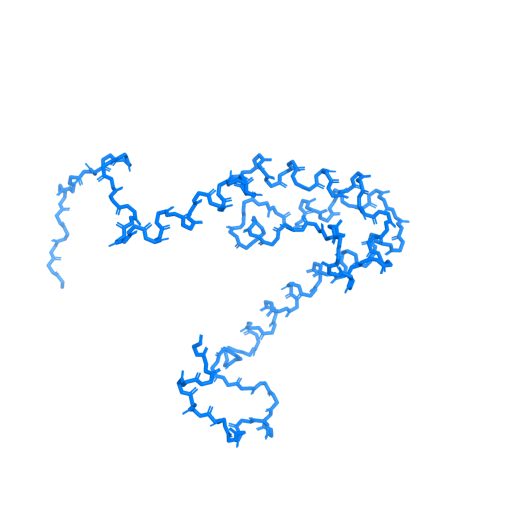 A 1 121 ? 14.994 -11.240 -8.019 1.00 95.50 121 ILE A N 1
ATOM 993 C CA . ILE A 1 121 ? 13.549 -11.217 -8.313 1.00 95.50 121 ILE A CA 1
ATOM 994 C C . ILE A 1 121 ? 13.092 -9.924 -9.007 1.00 95.50 121 ILE A C 1
ATOM 996 O O . ILE A 1 121 ? 12.066 -9.916 -9.680 1.00 95.50 121 ILE A O 1
ATOM 1000 N N . THR A 1 122 ? 13.859 -8.841 -8.866 1.00 92.38 122 THR A N 1
ATOM 1001 C CA . THR A 1 122 ? 13.609 -7.553 -9.525 1.00 92.38 122 THR A CA 1
ATOM 1002 C C . THR A 1 122 ? 13.982 -7.553 -11.006 1.00 92.38 122 THR A C 1
ATOM 1004 O O . THR A 1 122 ? 13.461 -6.740 -11.759 1.00 92.38 122 THR A O 1
ATOM 1007 N N . GLU A 1 123 ? 14.869 -8.453 -11.432 1.00 94.56 123 GLU A N 1
ATOM 1008 C CA . GLU A 1 123 ? 15.400 -8.502 -12.801 1.00 94.56 123 GLU A CA 1
ATOM 1009 C C . GLU A 1 123 ? 14.858 -9.685 -13.602 1.00 94.56 123 GLU A C 1
ATOM 1011 O O . GLU A 1 123 ? 14.738 -9.617 -14.824 1.00 94.56 123 GLU A O 1
ATOM 1016 N N . ARG A 1 124 ? 14.567 -10.806 -12.934 1.00 93.88 124 ARG A N 1
ATOM 1017 C CA . ARG A 1 124 ? 14.147 -12.046 -13.591 1.00 93.88 124 ARG A CA 1
ATOM 1018 C C . ARG A 1 124 ? 13.053 -12.749 -12.802 1.00 93.88 124 ARG A C 1
ATOM 1020 O O . ARG A 1 124 ? 13.032 -12.717 -11.573 1.00 93.88 124 ARG A O 1
ATOM 1027 N N . ALA A 1 125 ? 12.194 -13.468 -13.523 1.00 95.12 125 ALA A N 1
ATOM 1028 C CA . ALA A 1 125 ? 11.123 -14.250 -12.921 1.00 95.12 125 ALA A CA 1
ATOM 1029 C C . ALA A 1 125 ? 11.655 -15.238 -11.865 1.00 95.12 125 ALA A C 1
ATOM 1031 O O . ALA A 1 125 ? 12.654 -15.943 -12.083 1.00 95.12 125 ALA A O 1
ATOM 1032 N N . LEU A 1 126 ? 10.940 -15.317 -10.735 1.00 95.00 126 LEU A N 1
ATOM 1033 C CA . LEU A 1 126 ? 11.230 -16.264 -9.657 1.00 95.00 126 LEU A CA 1
ATOM 1034 C C . LEU A 1 126 ? 11.149 -17.710 -10.167 1.00 95.00 126 LEU A C 1
ATOM 1036 O O . LEU A 1 126 ? 12.059 -18.509 -9.944 1.00 95.00 126 LEU A O 1
ATOM 1040 N N . LEU A 1 127 ? 10.091 -18.012 -10.926 1.00 95.19 127 LEU A N 1
ATOM 1041 C CA . LEU A 1 127 ? 9.873 -19.307 -11.562 1.00 95.19 127 LEU A CA 1
ATOM 1042 C C . LEU A 1 127 ? 10.790 -19.469 -12.779 1.00 95.19 127 LEU A C 1
ATOM 1044 O O . LEU A 1 127 ? 10.688 -18.729 -13.756 1.00 95.19 127 LEU A O 1
ATOM 1048 N N . ALA A 1 128 ? 11.675 -20.469 -12.732 1.00 94.62 128 ALA A N 1
ATOM 1049 C CA . ALA A 1 128 ? 12.722 -20.655 -13.737 1.00 94.62 128 ALA A CA 1
ATOM 1050 C C . ALA A 1 128 ? 12.185 -20.858 -15.164 1.00 94.62 128 ALA A C 1
ATOM 1052 O O . ALA A 1 128 ? 12.749 -20.303 -16.105 1.00 94.62 128 ALA A O 1
ATOM 1053 N N . HIS A 1 129 ? 11.077 -21.587 -15.324 1.00 94.69 129 HIS A N 1
ATOM 1054 C CA . HIS A 1 129 ? 10.480 -21.865 -16.634 1.00 94.69 129 HIS A CA 1
ATOM 1055 C C . HIS A 1 129 ? 9.884 -20.618 -17.313 1.00 94.69 129 HIS A C 1
ATOM 1057 O O . HIS A 1 129 ? 9.750 -20.602 -18.531 1.00 94.69 129 HIS A O 1
ATOM 1063 N N . LEU A 1 130 ? 9.575 -19.554 -16.557 1.00 95.56 130 LEU A N 1
ATOM 1064 C CA . LEU A 1 130 ? 9.061 -18.291 -17.105 1.00 95.56 130 LEU A CA 1
ATOM 1065 C C . LEU A 1 130 ? 10.170 -17.322 -17.538 1.00 95.56 130 LEU A C 1
ATOM 1067 O O . LEU A 1 130 ? 9.880 -16.282 -18.125 1.00 95.56 130 LEU A O 1
ATOM 1071 N N . ARG A 1 131 ? 11.447 -17.633 -17.272 1.00 93.75 131 ARG A N 1
ATOM 1072 C CA . ARG A 1 131 ? 12.570 -16.730 -17.586 1.00 93.75 131 ARG A CA 1
ATOM 1073 C C . ARG A 1 131 ? 12.794 -16.535 -19.087 1.00 93.75 131 ARG A C 1
ATOM 1075 O O . ARG A 1 131 ? 13.356 -15.518 -19.469 1.00 93.75 131 ARG A O 1
ATOM 1082 N N . ALA A 1 132 ? 12.354 -17.482 -19.914 1.00 94.31 132 ALA A N 1
ATOM 1083 C CA . ALA A 1 132 ? 12.456 -17.428 -21.373 1.00 94.31 132 ALA A CA 1
ATOM 1084 C C . ALA A 1 132 ? 11.119 -17.063 -22.054 1.00 94.31 132 ALA A C 1
ATOM 1086 O O . ALA A 1 132 ? 10.909 -17.404 -23.216 1.00 94.31 132 ALA A O 1
ATOM 1087 N N . CYS A 1 133 ? 10.194 -16.407 -21.338 1.00 94.19 133 CYS A N 1
ATOM 1088 C CA . CYS A 1 133 ? 8.927 -15.957 -21.916 1.00 94.19 133 CYS A CA 1
ATOM 1089 C C . CYS A 1 133 ? 9.181 -14.934 -23.048 1.00 94.19 133 CYS A C 1
ATOM 1091 O O . CYS A 1 133 ? 9.853 -13.927 -22.802 1.00 94.19 133 CYS A O 1
ATOM 1093 N N . PRO A 1 134 ? 8.664 -15.152 -24.273 1.00 95.06 134 PRO A N 1
ATOM 1094 C CA . PRO A 1 134 ? 8.879 -14.247 -25.398 1.00 95.06 134 PRO A CA 1
ATOM 1095 C C . PRO A 1 134 ? 7.945 -13.029 -25.307 1.00 95.06 134 PRO A C 1
ATOM 1097 O O . PRO A 1 134 ? 6.882 -12.990 -25.927 1.00 95.06 134 PRO A O 1
ATOM 1100 N N . TRP A 1 135 ? 8.325 -12.024 -24.514 1.00 93.25 135 TRP A N 1
ATOM 1101 C CA . TRP A 1 135 ? 7.563 -10.777 -24.391 1.00 93.25 135 TRP A CA 1
ATOM 1102 C C . TRP A 1 135 ? 7.476 -10.033 -25.732 1.00 93.25 135 TRP A C 1
ATOM 1104 O O . TRP A 1 135 ? 8.480 -9.846 -26.421 1.00 93.25 135 TRP A O 1
ATOM 1114 N N . ARG A 1 136 ? 6.278 -9.557 -26.092 1.00 96.25 136 ARG A N 1
ATOM 1115 C CA . ARG A 1 136 ? 6.076 -8.699 -27.267 1.00 96.25 136 ARG A CA 1
ATOM 1116 C C . ARG A 1 136 ? 6.454 -7.258 -26.924 1.00 96.25 136 ARG A C 1
ATOM 1118 O O . ARG A 1 136 ? 5.757 -6.606 -26.152 1.00 96.25 136 ARG A O 1
ATOM 1125 N N . LEU A 1 137 ? 7.526 -6.760 -27.533 1.00 94.94 137 LEU A N 1
ATOM 1126 C CA . LEU A 1 137 ? 7.976 -5.372 -27.396 1.00 94.94 137 LEU A CA 1
ATOM 1127 C C . LEU A 1 137 ? 7.274 -4.484 -28.434 1.00 94.94 137 LEU A C 1
ATOM 1129 O O . LEU A 1 137 ? 7.838 -4.168 -29.477 1.00 94.94 137 LEU A O 1
ATOM 1133 N N . ASP A 1 138 ? 6.019 -4.123 -28.166 1.00 97.00 138 ASP A N 1
ATOM 1134 C CA . ASP A 1 138 ? 5.227 -3.230 -29.018 1.00 97.00 138 ASP A CA 1
ATOM 1135 C C . ASP A 1 138 ? 4.949 -1.903 -28.304 1.00 97.00 138 ASP A C 1
ATOM 1137 O O . ASP A 1 138 ? 4.156 -1.832 -27.365 1.00 97.00 138 ASP A O 1
ATOM 1141 N N . GLN A 1 139 ? 5.611 -0.840 -28.766 1.00 96.06 139 GLN A N 1
ATOM 1142 C CA . GLN A 1 139 ? 5.504 0.487 -28.166 1.00 96.06 139 GLN A CA 1
ATOM 1143 C C . GLN A 1 139 ? 4.120 1.122 -28.357 1.00 96.06 139 GLN A C 1
ATOM 1145 O O . GLN A 1 139 ? 3.716 1.927 -27.520 1.00 96.06 139 GLN A O 1
ATOM 1150 N N . ALA A 1 140 ? 3.412 0.795 -29.442 1.00 96.38 140 ALA A N 1
ATOM 1151 C CA . ALA A 1 140 ? 2.091 1.350 -29.721 1.00 96.38 140 ALA A CA 1
ATOM 1152 C C . ALA A 1 140 ? 1.017 0.704 -28.842 1.00 96.38 140 ALA A C 1
ATOM 1154 O O . ALA A 1 140 ? 0.084 1.380 -28.439 1.00 96.38 140 ALA A O 1
ATOM 1155 N N . ALA A 1 141 ? 1.170 -0.580 -28.508 1.00 95.56 141 ALA A N 1
ATOM 1156 C CA . ALA A 1 141 ? 0.290 -1.255 -27.555 1.00 95.56 141 ALA A CA 1
ATOM 1157 C C . ALA A 1 141 ? 0.569 -0.874 -26.086 1.00 95.56 141 ALA A C 1
ATOM 1159 O O . ALA A 1 141 ? -0.283 -1.103 -25.231 1.00 95.56 141 ALA A O 1
ATOM 1160 N N . PHE A 1 142 ? 1.766 -0.356 -25.781 1.00 94.50 142 PHE A N 1
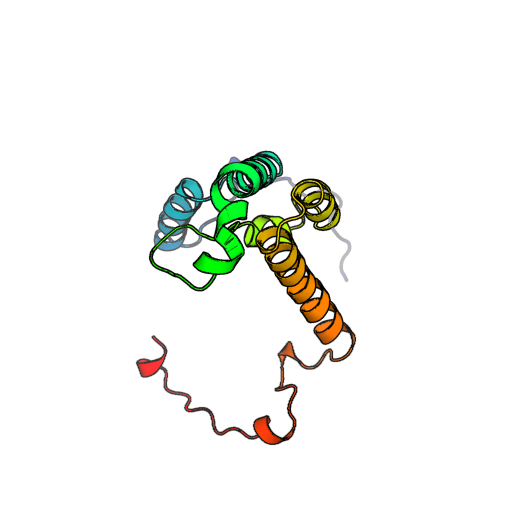ATOM 1161 C CA . PHE A 1 142 ? 2.168 0.034 -24.424 1.00 94.50 142 PHE A CA 1
ATOM 1162 C C . PHE A 1 142 ? 1.760 1.465 -24.034 1.00 94.50 142 PHE A C 1
ATOM 1164 O O . PHE A 1 142 ? 1.542 1.718 -22.851 1.00 94.50 142 PHE A O 1
ATOM 1171 N N . LYS A 1 143 ? 1.727 2.397 -24.996 1.00 87.25 143 LYS A N 1
ATOM 1172 C CA . LYS A 1 143 ? 1.330 3.800 -24.774 1.00 87.25 143 LYS A CA 1
ATOM 1173 C C . LYS A 1 143 ? -0.184 3.954 -24.739 1.00 87.25 143 LYS A C 1
ATOM 1175 O O . LYS A 1 143 ? -0.635 4.799 -23.938 1.00 87.25 143 LYS A O 1
#

Secondary structure (DSSP, 8-state):
-PPPPS--PPPPGGG----SSHHHHHHHHHHHHH---SHHHHHHHHHHHHHHTGGGHHHHTT-SSS--S---HHHHHHTSS-HHHHHHHHTTS-SHHHHHHHHHHHHHHHHHHHHHH-GGGGTS-SSGGGTT------HHHH-

Solvent-accessible surface area (backbone atoms only — not comparable to full-atom values): 8971 Å² total; per-residue (Å²): 130,81,83,80,72,91,78,73,88,83,76,59,75,89,75,56,80,88,59,97,45,72,67,58,50,58,55,46,54,62,44,56,75,78,46,58,83,58,50,67,38,42,50,54,41,49,52,52,24,64,73,74,28,35,81,52,22,65,84,31,59,87,50,84,92,54,92,30,67,63,79,52,60,67,38,51,70,77,54,56,41,55,69,69,55,54,50,64,70,46,57,84,52,85,44,70,21,38,54,50,51,53,48,56,54,46,51,55,54,48,52,51,51,46,47,69,80,38,71,56,56,87,81,41,57,82,53,72,87,58,61,76,62,87,76,84,91,50,70,80,84,71,108

Sequence (143 aa):
LPPVSLNIDSTPLEKVDWFQTPEQEASCDQLRFKWKPGVEGAVEKLESFLTNRLTSFEADRAKVDRDSTSQLSPWIHIGTISVRYIFYRALPSITNSCKDFLQQMGYREYSRYLSFHFPFITERALLAHLRACPWRLDQAAFK

Organism: Haematococcus lacustris (NCBI:txid44745)

Nearest PDB structures (foldseek):
  2j07-assembly1_A  TM=9.622E-01  e=5.261E-06  Thermus thermophilus HB8
  7x0y-assembly1_C  TM=8.541E-01  e=1.091E-05  Arabidopsis thaliana
  7x0x-assembly1_D  TM=8.721E-01  e=3.909E-05  Arabidopsis
  6m79-assembly1_C  TM=7.913E-01  e=9.728E-05  Arabidopsis thaliana
  6x24-assembly1_C  TM=7.678E-01  e=1.582E-04  Arabidopsis thaliana

Foldseek 3Di:
DPDDDPDDDDDPPVPDDPDPDPVVVVVVVVVVVVADDALVRLVVLLVCCLPPALQCLVVPVPPPPDDRDSPNVVCVVVVRDDPVNSLVVLVVVPDPSSVVNVVVVVVVVVVVVCCVVPVCVVPAPPDPVCRPPPDDPDPVVVD

Radius of gyration: 21.19 Å; Cα contacts (8 Å, |Δi|>4): 80; chains: 1; bounding box: 56×50×49 Å

pLDDT: mean 91.23, std 6.98, range [61.19, 97.75]

Mean predicted aligned error: 7.14 Å